Protein AF-A0A218LLS2-F1 (afdb_monomer_lite)

InterPro domains:
  IPR003687 Photosystem II PsbK [NF002715] (1-37)
  IPR003687 Photosystem II PsbK [PF02533] (1-37)
  IPR003687 Photosystem II PsbK [PTHR35325] (1-37)
  IPR037270 Photosystem II PsbK superfamily [SSF161037] (1-37)

Organism: Heteranthelium piliferum (NCBI:txid37679)

Radius of gyration: 15.91 Å; chains: 1; bounding box: 34×16×37 Å

Secondary structure (DSSP, 8-state):
---GGGGGGHHHHHHGGGHHHHHHHHHHHHHHHTTT-

Sequence (37 aa):
KLPEAYAIFNPIVDIMPVIPLFFFLLAFVWQAAVSFR

Foldseek 3Di:
DDPPVCPVCVVVVVCVVCVVVVVVVVVVVVCVVVVVD

Structure (mmCIF, N/CA/C/O backbone):
data_AF-A0A218LLS2-F1
#
_entry.id   AF-A0A218LLS2-F1
#
loop_
_atom_site.group_PDB
_atom_site.id
_atom_site.type_symbol
_atom_site.label_atom_id
_atom_site.label_alt_id
_atom_site.label_comp_id
_atom_site.label_asym_id
_atom_site.label_entity_id
_atom_site.label_seq_id
_atom_site.pdbx_PDB_ins_code
_atom_site.Cartn_x
_atom_site.Cartn_y
_atom_site.Cartn_z
_atom_site.occupancy
_atom_site.B_iso_or_equiv
_atom_site.auth_seq_id
_atom_site.auth_comp_id
_atom_site.auth_asym_id
_atom_site.auth_atom_id
_atom_site.pdbx_PDB_model_num
ATOM 1 N N . LYS A 1 1 ? -10.871 -1.508 17.373 1.00 82.38 1 LYS A N 1
ATOM 2 C CA . LYS A 1 1 ? -11.402 -0.218 16.867 1.00 82.38 1 LYS A CA 1
ATOM 3 C C . LYS A 1 1 ? -10.537 0.893 17.429 1.00 82.38 1 LYS A C 1
ATOM 5 O O . LYS A 1 1 ? -10.135 0.768 18.582 1.00 82.38 1 LYS A O 1
ATOM 10 N N . LEU A 1 2 ? -10.219 1.908 16.627 1.00 93.38 2 LEU A N 1
ATOM 11 C CA . LEU A 1 2 ? -9.493 3.075 17.121 1.00 93.38 2 LEU A CA 1
ATOM 12 C C . LEU A 1 2 ? -10.317 3.801 18.200 1.00 93.38 2 LEU A C 1
ATOM 14 O O . LEU A 1 2 ? -11.550 3.719 18.163 1.00 93.38 2 LEU A O 1
ATOM 18 N N . PRO A 1 3 ? -9.665 4.500 19.147 1.00 97.12 3 PRO A N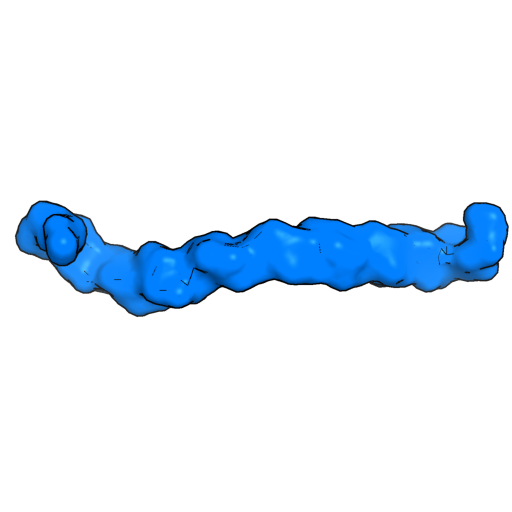 1
ATOM 19 C CA . PRO A 1 3 ? -10.358 5.419 20.044 1.00 97.12 3 PRO A CA 1
ATOM 20 C C . PRO A 1 3 ? -11.150 6.470 19.253 1.00 97.12 3 PRO A C 1
ATOM 22 O O . PRO A 1 3 ? -10.785 6.800 18.126 1.00 97.12 3 PRO A O 1
ATOM 25 N N . GLU A 1 4 ? -12.207 7.025 19.848 1.00 95.38 4 GLU A N 1
ATOM 26 C CA . GLU A 1 4 ? -13.159 7.919 19.165 1.00 95.38 4 GLU A CA 1
ATOM 27 C C . GLU A 1 4 ? -12.492 9.150 18.527 1.00 95.38 4 GLU A C 1
ATOM 29 O O . GLU A 1 4 ? -12.790 9.491 17.385 1.00 95.38 4 GLU A O 1
ATOM 34 N N . ALA A 1 5 ? -11.483 9.723 19.190 1.00 96.25 5 ALA A N 1
ATOM 35 C CA . ALA A 1 5 ? -10.676 10.826 18.658 1.00 96.25 5 ALA A CA 1
ATOM 36 C C . ALA A 1 5 ? -9.934 10.491 17.345 1.00 96.25 5 ALA A C 1
ATOM 38 O O . ALA A 1 5 ? -9.577 11.390 16.589 1.00 96.25 5 ALA A O 1
ATOM 39 N N . TYR A 1 6 ? -9.708 9.206 17.060 1.00 96.94 6 TYR A N 1
ATOM 40 C CA . TYR A 1 6 ? -9.006 8.725 15.870 1.00 96.94 6 TYR A CA 1
ATOM 41 C C . TYR A 1 6 ? -9.931 8.008 14.882 1.00 96.94 6 TYR A C 1
ATOM 43 O O . TYR A 1 6 ? -9.458 7.494 13.870 1.00 96.94 6 TYR A O 1
ATOM 51 N N . ALA A 1 7 ? -11.244 7.977 15.129 1.00 96.12 7 ALA A N 1
ATOM 52 C CA . ALA A 1 7 ? -12.190 7.252 14.282 1.00 96.12 7 ALA A CA 1
ATOM 53 C C . ALA A 1 7 ? -12.204 7.754 12.824 1.00 96.12 7 ALA A C 1
ATOM 55 O O . ALA A 1 7 ? -12.441 6.967 11.907 1.00 96.12 7 ALA A O 1
ATOM 56 N N . ILE A 1 8 ? -11.872 9.031 12.598 1.00 96.94 8 ILE A N 1
ATOM 57 C CA . ILE A 1 8 ? -11.714 9.610 11.255 1.00 96.94 8 ILE A CA 1
ATOM 58 C C . ILE A 1 8 ? -10.583 8.950 10.445 1.00 96.94 8 ILE A C 1
ATOM 60 O O . ILE A 1 8 ? -10.628 8.952 9.219 1.00 96.94 8 ILE A O 1
ATOM 64 N N . PHE A 1 9 ? -9.597 8.338 11.108 1.00 97.50 9 PHE A N 1
ATOM 65 C CA . PHE A 1 9 ? -8.463 7.671 10.463 1.00 97.50 9 PHE A CA 1
ATOM 66 C C . PHE A 1 9 ? -8.692 6.179 10.200 1.00 97.50 9 PHE A C 1
ATOM 68 O O . PHE A 1 9 ? -7.820 5.550 9.602 1.00 97.50 9 PHE A O 1
ATOM 75 N N . ASN A 1 10 ? -9.840 5.607 10.595 1.00 96.81 10 ASN A N 1
ATOM 76 C CA . ASN A 1 10 ? -10.159 4.202 10.304 1.00 96.81 10 ASN A CA 1
ATOM 77 C C . ASN A 1 10 ? -9.930 3.845 8.815 1.00 96.81 10 ASN A C 1
ATOM 79 O O . ASN A 1 10 ? -9.223 2.870 8.573 1.00 96.81 10 ASN A O 1
ATOM 83 N N . PRO A 1 11 ? -10.364 4.660 7.822 1.00 96.44 11 PRO A N 1
ATOM 84 C CA . PRO A 1 11 ? -10.131 4.339 6.411 1.00 96.44 11 PRO A CA 1
ATOM 85 C C . PRO A 1 11 ? -8.648 4.236 6.025 1.00 96.44 11 PRO A C 1
ATOM 87 O O . PRO A 1 11 ? -8.294 3.473 5.134 1.00 96.44 11 PRO A O 1
ATOM 90 N N . ILE A 1 12 ? -7.763 4.997 6.681 1.00 96.94 12 ILE A N 1
ATOM 91 C CA . ILE A 1 12 ? -6.316 4.944 6.424 1.00 96.94 12 ILE A CA 1
ATOM 92 C C . ILE A 1 12 ? -5.726 3.675 7.036 1.00 96.94 12 ILE A C 1
ATOM 94 O O . ILE A 1 12 ? -4.951 2.979 6.379 1.00 96.94 12 ILE A O 1
ATOM 98 N N . VAL A 1 13 ? -6.112 3.355 8.274 1.00 96.81 13 VAL A N 1
ATOM 99 C CA . VAL A 1 13 ? -5.656 2.145 8.974 1.00 96.81 13 VAL A CA 1
ATOM 100 C C . VAL A 1 13 ? -6.072 0.880 8.229 1.00 96.81 13 VAL A C 1
ATOM 102 O O . VAL A 1 13 ? -5.284 -0.060 8.165 1.00 96.81 13 VAL A O 1
ATOM 105 N N . ASP A 1 14 ? -7.239 0.883 7.589 1.00 96.88 14 ASP A N 1
ATOM 106 C CA . ASP A 1 14 ? -7.705 -0.238 6.770 1.00 96.88 14 ASP A CA 1
ATOM 107 C C . ASP A 1 14 ? -6.814 -0.482 5.529 1.00 96.88 14 ASP A C 1
ATOM 109 O O . ASP A 1 14 ? -6.714 -1.612 5.054 1.00 96.88 14 ASP A O 1
ATOM 113 N N . ILE A 1 15 ? -6.113 0.546 5.028 1.00 97.06 15 ILE A N 1
ATOM 114 C CA . ILE A 1 15 ? -5.225 0.465 3.850 1.00 97.06 15 ILE A CA 1
ATOM 115 C C . ILE A 1 15 ? -3.758 0.210 4.245 1.00 97.06 15 ILE A C 1
ATOM 117 O O . ILE A 1 15 ? -2.994 -0.353 3.457 1.00 97.06 15 ILE A O 1
ATOM 121 N N . MET A 1 16 ? -3.346 0.561 5.469 1.00 97.50 16 MET A N 1
ATOM 122 C CA . MET A 1 16 ? -1.970 0.371 5.958 1.00 97.50 16 MET A CA 1
ATOM 123 C C . MET A 1 16 ? -1.388 -1.045 5.749 1.00 97.50 16 MET A C 1
ATOM 125 O O . MET A 1 16 ? -0.208 -1.132 5.400 1.00 97.50 16 MET A O 1
ATOM 129 N N . PRO A 1 17 ? -2.146 -2.154 5.889 1.00 97.62 17 PRO A N 1
ATOM 130 C CA . PRO A 1 17 ? -1.622 -3.500 5.641 1.00 97.62 17 PRO A CA 1
ATOM 131 C C . PRO A 1 17 ? -1.110 -3.739 4.213 1.00 97.62 17 PRO A C 1
ATOM 133 O O . PRO A 1 17 ? -0.360 -4.686 3.996 1.00 97.62 17 PRO A O 1
ATOM 136 N N . VAL A 1 18 ? -1.47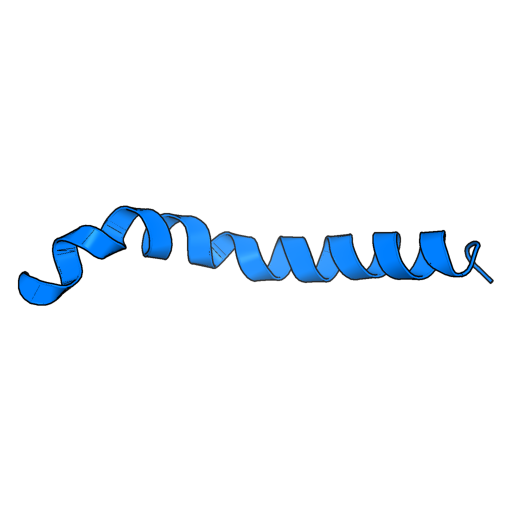9 -2.895 3.242 1.00 98.19 18 VAL A N 1
ATOM 137 C CA . VAL A 1 18 ? -1.037 -2.998 1.839 1.00 98.19 18 VAL A CA 1
ATOM 138 C C . VAL A 1 18 ? 0.364 -2.404 1.626 1.00 98.19 18 VAL A C 1
ATOM 140 O O . VAL A 1 18 ? 1.027 -2.72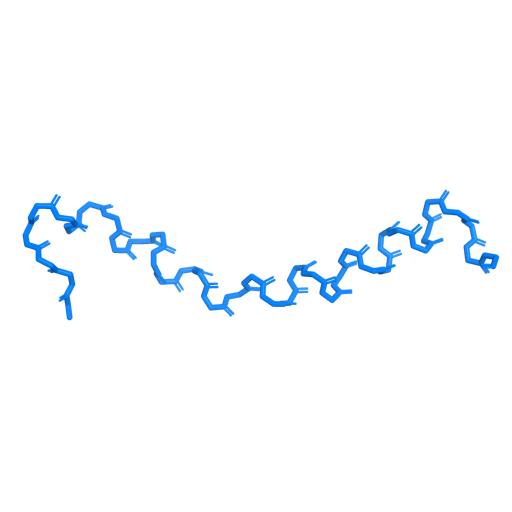4 0.642 1.00 98.19 18 VAL A O 1
ATOM 143 N N . ILE A 1 19 ? 0.878 -1.594 2.560 1.00 98.19 19 ILE A N 1
ATOM 144 C CA . ILE A 1 19 ? 2.184 -0.918 2.445 1.00 98.19 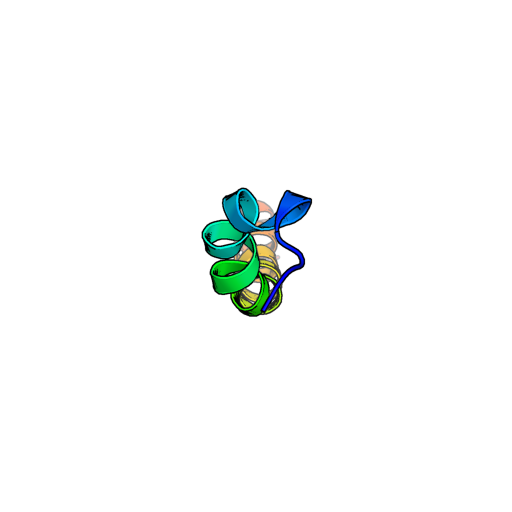19 ILE A CA 1
ATOM 145 C C . ILE A 1 19 ? 3.349 -1.866 2.078 1.00 98.19 19 ILE A C 1
ATOM 147 O O . ILE A 1 19 ? 4.125 -1.507 1.188 1.00 98.19 19 ILE A O 1
ATOM 151 N N . PRO A 1 20 ? 3.492 -3.076 2.661 1.00 98.00 20 PRO A N 1
ATOM 152 C CA . PRO A 1 20 ? 4.554 -4.006 2.273 1.00 98.00 20 PRO A CA 1
ATOM 153 C C . PRO A 1 20 ? 4.530 -4.382 0.783 1.00 98.00 20 PRO A C 1
ATOM 155 O O . PRO A 1 20 ? 5.587 -4.515 0.166 1.00 98.00 20 PRO A O 1
ATOM 158 N N . LEU A 1 21 ? 3.341 -4.488 0.178 1.00 98.56 21 LEU A N 1
ATOM 159 C 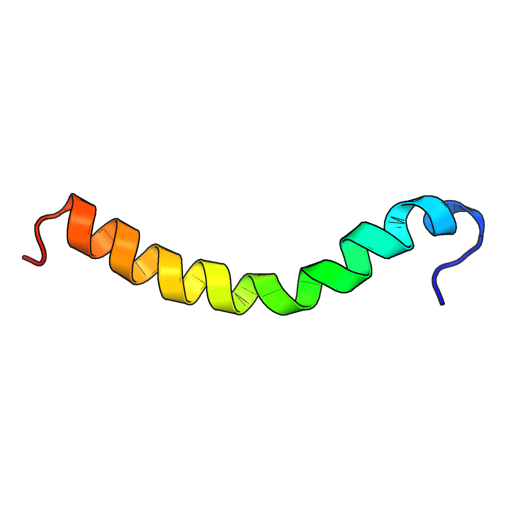CA . LEU A 1 21 ? 3.202 -4.757 -1.253 1.00 98.56 21 LEU A CA 1
ATOM 160 C C . LEU A 1 21 ? 3.724 -3.584 -2.090 1.00 98.56 21 LEU A C 1
ATOM 162 O O . LEU A 1 21 ? 4.385 -3.805 -3.100 1.00 98.56 21 LEU A O 1
ATOM 166 N N . PHE A 1 22 ? 3.498 -2.341 -1.658 1.00 98.44 22 PHE A N 1
ATOM 167 C CA . PHE A 1 22 ? 4.053 -1.180 -2.352 1.00 98.44 22 PHE A CA 1
ATOM 168 C C . PHE A 1 22 ? 5.580 -1.149 -2.314 1.00 98.44 22 PHE A C 1
ATOM 170 O O . PHE A 1 22 ? 6.176 -0.785 -3.320 1.00 98.44 22 PHE A O 1
ATOM 177 N N . PHE A 1 23 ? 6.228 -1.587 -1.229 1.00 98.31 23 PHE A N 1
ATOM 178 C CA . PHE A 1 23 ? 7.693 -1.715 -1.200 1.00 98.31 23 PHE A CA 1
ATOM 179 C C . PHE A 1 23 ? 8.207 -2.813 -2.134 1.00 98.31 23 PHE A C 1
ATOM 181 O O . PHE A 1 23 ? 9.204 -2.610 -2.828 1.00 98.31 23 PHE A O 1
ATOM 188 N N . PHE A 1 24 ? 7.509 -3.949 -2.198 1.00 98.25 24 PHE A N 1
ATOM 189 C CA . PHE A 1 24 ? 7.814 -4.993 -3.175 1.00 98.25 24 PHE A CA 1
ATOM 190 C C . PHE A 1 24 ? 7.716 -4.455 -4.609 1.00 98.25 24 PHE A C 1
ATOM 192 O O . PHE A 1 24 ? 8.657 -4.599 -5.383 1.00 98.25 24 PHE A O 1
ATOM 199 N N . LEU A 1 25 ? 6.624 -3.764 -4.950 1.00 98.56 25 LEU A N 1
ATOM 200 C CA . LEU A 1 25 ? 6.438 -3.154 -6.272 1.00 98.56 25 LEU A CA 1
ATOM 201 C C . LEU A 1 25 ? 7.448 -2.032 -6.547 1.00 98.56 25 LEU A C 1
ATOM 203 O O . LEU A 1 25 ? 7.947 -1.912 -7.666 1.00 98.56 25 LEU A O 1
ATOM 207 N N . LEU A 1 26 ? 7.801 -1.247 -5.529 1.00 98.56 26 LEU A N 1
ATOM 208 C CA . LEU A 1 26 ? 8.802 -0.189 -5.627 1.00 98.56 26 LEU A CA 1
ATOM 209 C C . LEU A 1 26 ? 10.170 -0.742 -6.040 1.00 98.56 26 LEU A C 1
ATOM 211 O O . LEU A 1 26 ? 10.877 -0.068 -6.782 1.00 98.56 26 LEU A O 1
ATOM 215 N N . ALA A 1 27 ? 10.527 -1.966 -5.641 1.00 98.25 27 ALA A N 1
ATOM 216 C CA . ALA A 1 27 ? 11.762 -2.604 -6.096 1.00 98.25 27 ALA A CA 1
ATOM 217 C C . ALA A 1 27 ? 11.787 -2.787 -7.625 1.00 98.25 27 ALA A C 1
ATOM 219 O O . ALA A 1 27 ? 12.811 -2.529 -8.255 1.00 98.25 27 ALA A O 1
ATOM 220 N N . PHE A 1 28 ? 10.656 -3.152 -8.238 1.00 98.38 28 PHE A N 1
ATOM 221 C CA . PHE A 1 28 ? 10.541 -3.265 -9.698 1.00 98.38 28 PHE A CA 1
ATOM 222 C C . PHE A 1 28 ? 10.513 -1.901 -10.380 1.00 98.38 28 PHE A C 1
ATOM 224 O O . PHE A 1 28 ? 11.119 -1.748 -11.436 1.00 98.38 28 PHE A O 1
ATOM 231 N N . VAL A 1 29 ? 9.860 -0.903 -9.777 1.00 98.50 29 VAL A N 1
ATOM 232 C CA . VAL A 1 29 ? 9.906 0.485 -10.270 1.00 98.50 29 VAL A CA 1
ATOM 233 C C . VAL A 1 29 ? 11.345 1.000 -10.265 1.00 98.50 29 VAL A C 1
ATOM 235 O O . VAL A 1 29 ? 11.800 1.576 -11.252 1.00 98.50 29 VAL A O 1
ATOM 238 N N . TRP A 1 30 ? 12.079 0.756 -9.180 1.00 98.38 30 TRP A N 1
ATOM 239 C CA . TRP A 1 30 ? 13.483 1.127 -9.064 1.00 98.38 30 TRP A CA 1
ATOM 240 C C . TRP A 1 30 ? 14.343 0.411 -10.108 1.00 98.38 30 TRP A C 1
ATOM 242 O O . TRP A 1 30 ? 15.094 1.062 -10.832 1.00 98.38 30 TRP A O 1
ATOM 252 N N . GLN A 1 31 ? 14.189 -0.906 -10.241 1.00 98.50 31 GLN A N 1
ATOM 253 C CA . GLN A 1 31 ? 14.904 -1.681 -11.252 1.00 98.50 31 GLN A CA 1
ATOM 254 C C . GLN A 1 31 ? 14.596 -1.203 -12.676 1.00 98.50 31 GLN A C 1
ATOM 256 O O . GLN A 1 31 ? 15.515 -0.985 -13.463 1.00 98.50 31 GLN A O 1
ATOM 261 N N . ALA A 1 32 ? 13.331 -0.929 -12.993 1.00 98.25 32 ALA A N 1
ATOM 262 C CA . ALA A 1 32 ? 12.939 -0.354 -14.274 1.00 98.25 32 ALA A CA 1
ATOM 263 C C . ALA A 1 32 ? 13.595 1.014 -14.525 1.00 98.25 32 ALA A C 1
ATOM 265 O O . ALA A 1 32 ? 14.059 1.272 -15.637 1.00 98.25 32 ALA A O 1
ATOM 266 N N . ALA A 1 33 ? 13.707 1.862 -13.496 1.00 98.44 33 ALA A N 1
ATOM 267 C CA . ALA A 1 33 ? 14.347 3.175 -13.597 1.00 98.44 33 ALA A CA 1
ATOM 268 C C . ALA A 1 33 ? 15.849 3.090 -13.926 1.00 98.44 33 ALA A C 1
ATOM 270 O O . ALA A 1 33 ? 16.378 3.971 -14.603 1.00 98.44 33 ALA A O 1
ATOM 271 N N . VAL A 1 34 ? 16.528 2.016 -13.508 1.00 97.94 34 VAL A N 1
ATOM 272 C CA . VAL A 1 34 ? 17.937 1.739 -13.858 1.00 97.94 34 VAL A CA 1
ATOM 273 C C . VAL A 1 34 ? 18.091 0.791 -15.056 1.00 97.94 34 VAL A C 1
ATOM 275 O O . VAL A 1 34 ? 19.198 0.346 -15.363 1.00 97.94 34 VAL A O 1
ATOM 278 N N . SER A 1 35 ? 17.001 0.549 -15.792 1.00 97.75 35 SER A N 1
ATOM 279 C CA . SER A 1 35 ? 16.951 -0.309 -16.985 1.00 97.75 35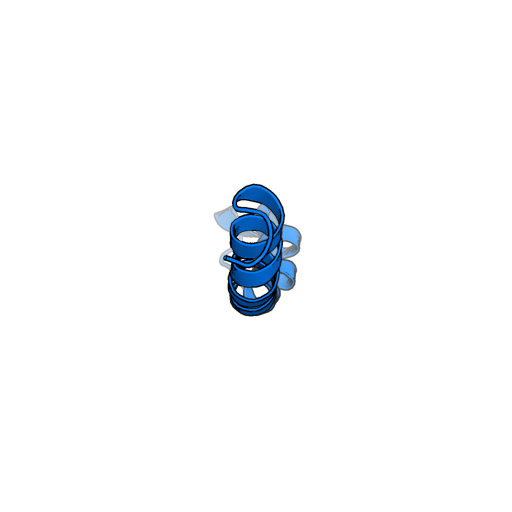 SER A CA 1
ATOM 280 C C . SER A 1 35 ? 17.245 -1.792 -16.721 1.00 97.75 35 SER A C 1
ATOM 282 O O . SER A 1 35 ? 17.755 -2.462 -17.615 1.00 97.75 35 SER A O 1
ATOM 284 N N . PHE A 1 36 ? 16.933 -2.299 -15.521 1.00 96.00 36 PHE A N 1
ATOM 285 C CA . PHE A 1 36 ? 17.189 -3.688 -15.105 1.00 96.00 36 PHE A CA 1
ATOM 286 C C . PHE A 1 36 ? 18.645 -4.128 -15.346 1.00 96.00 36 PHE A C 1
ATOM 288 O O . PHE A 1 36 ? 18.903 -5.231 -15.829 1.00 96.00 36 PHE A O 1
ATOM 295 N N . ARG A 1 37 ? 19.585 -3.221 -15.066 1.00 89.50 37 ARG A N 1
ATOM 296 C CA . ARG A 1 37 ? 21.022 -3.508 -15.068 1.00 89.50 37 ARG A CA 1
ATOM 297 C C . ARG A 1 37 ? 21.464 -4.187 -13.782 1.00 89.50 37 ARG A C 1
ATOM 299 O O . ARG A 1 37 ? 20.867 -3.882 -12.726 1.00 89.50 37 ARG A O 1
#

pLDDT: mean 96.84, std 2.94, range [82.38, 98.56]